Protein AF-A0A945PYS2-F1 (afdb_monomer)

Structure (mmCIF, N/CA/C/O backbone):
data_AF-A0A945PYS2-F1
#
_entry.id   AF-A0A945PYS2-F1
#
loop_
_atom_site.group_PDB
_atom_site.id
_atom_site.type_symbol
_atom_site.label_atom_id
_atom_site.label_alt_id
_atom_site.label_comp_id
_atom_site.label_asym_id
_atom_site.label_entity_id
_atom_site.label_seq_id
_atom_site.pdbx_PDB_ins_code
_atom_site.Cartn_x
_atom_site.Cartn_y
_atom_site.Cartn_z
_atom_site.occupancy
_atom_site.B_iso_or_equiv
_atom_site.auth_seq_id
_atom_site.auth_comp_id
_atom_site.auth_asym_id
_atom_site.auth_atom_id
_atom_site.pdbx_PDB_model_num
ATOM 1 N N . MET A 1 1 ? 35.778 -14.407 9.739 1.00 54.91 1 MET A N 1
ATOM 2 C CA . MET A 1 1 ? 34.625 -15.330 9.714 1.00 54.91 1 MET A CA 1
ATOM 3 C C . MET A 1 1 ? 34.171 -15.450 8.270 1.00 54.91 1 MET A C 1
ATOM 5 O O . MET A 1 1 ? 34.040 -1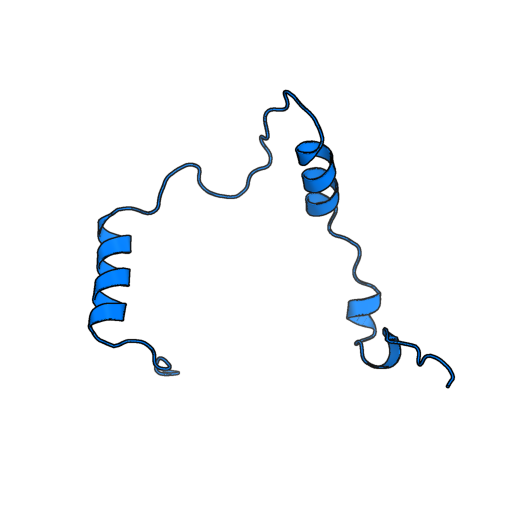4.402 7.641 1.00 54.91 1 MET A O 1
ATOM 9 N N . PRO A 1 2 ? 34.039 -16.659 7.703 1.00 61.25 2 PRO A N 1
ATOM 10 C CA . PRO A 1 2 ? 33.524 -16.806 6.345 1.00 61.25 2 PRO A CA 1
ATOM 11 C C . PRO A 1 2 ? 32.085 -16.275 6.307 1.00 61.25 2 PRO A C 1
ATOM 13 O O . PRO A 1 2 ? 31.293 -16.580 7.194 1.00 61.25 2 PRO A O 1
ATOM 16 N N . LYS A 1 3 ? 31.776 -15.414 5.331 1.00 65.56 3 LYS A N 1
ATOM 17 C CA . LYS A 1 3 ? 30.409 -14.931 5.104 1.00 65.56 3 LYS A CA 1
ATOM 18 C C . LYS A 1 3 ? 29.586 -16.125 4.619 1.00 65.56 3 LYS A C 1
ATOM 20 O O . LYS A 1 3 ? 29.884 -16.657 3.554 1.00 65.56 3 LYS A O 1
ATOM 25 N N . GLU A 1 4 ? 28.628 -16.575 5.421 1.00 76.44 4 GLU A N 1
ATOM 26 C CA . GLU A 1 4 ? 27.696 -17.632 5.021 1.00 76.44 4 GLU A CA 1
ATOM 27 C C . GLU A 1 4 ? 26.875 -17.179 3.805 1.00 76.44 4 GLU A C 1
ATOM 29 O O . GLU A 1 4 ? 26.537 -15.999 3.690 1.00 76.44 4 GLU A O 1
ATOM 34 N N . ASP A 1 5 ? 26.582 -18.109 2.891 1.00 82.81 5 ASP A N 1
ATOM 35 C CA . ASP A 1 5 ? 25.719 -17.850 1.738 1.00 82.81 5 ASP A CA 1
ATOM 36 C C . ASP A 1 5 ? 24.270 -17.643 2.221 1.00 82.81 5 ASP A C 1
ATOM 38 O O . ASP A 1 5 ? 23.662 -18.589 2.738 1.00 82.81 5 ASP A O 1
ATOM 42 N N . PRO A 1 6 ? 23.695 -16.434 2.072 1.00 78.75 6 PRO A N 1
ATOM 43 C CA . PRO A 1 6 ? 22.340 -16.138 2.533 1.00 78.75 6 PRO A CA 1
ATOM 44 C C . PRO A 1 6 ? 21.270 -16.982 1.829 1.00 78.75 6 PRO A C 1
ATOM 46 O O . PRO A 1 6 ? 20.186 -17.169 2.383 1.00 78.75 6 PRO A O 1
ATOM 49 N N . ASN A 1 7 ? 21.569 -17.543 0.654 1.00 84.94 7 ASN A N 1
ATOM 50 C CA . ASN A 1 7 ? 20.627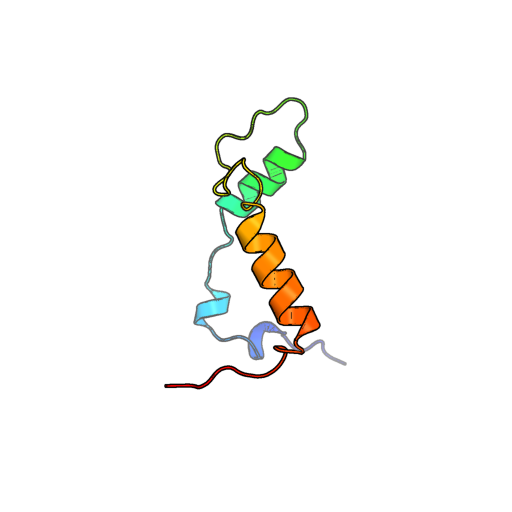 -18.373 -0.094 1.00 84.94 7 ASN A CA 1
ATOM 51 C C . ASN A 1 7 ? 20.305 -19.694 0.614 1.00 84.94 7 ASN A C 1
ATOM 53 O O . ASN A 1 7 ? 19.250 -20.265 0.365 1.00 84.94 7 ASN A O 1
ATOM 57 N N . ARG A 1 8 ? 21.142 -20.148 1.558 1.00 88.00 8 ARG A N 1
ATOM 58 C CA . ARG A 1 8 ? 20.890 -21.360 2.358 1.00 88.00 8 ARG A CA 1
ATOM 59 C C . ARG A 1 8 ? 19.583 -21.300 3.162 1.00 88.00 8 ARG A C 1
ATOM 61 O O . ARG A 1 8 ? 19.031 -22.343 3.501 1.00 88.00 8 ARG A O 1
ATOM 68 N N . PHE A 1 9 ? 19.112 -20.101 3.506 1.00 90.81 9 PHE A N 1
ATOM 69 C CA . PHE A 1 9 ? 17.897 -19.896 4.304 1.00 90.81 9 PHE A CA 1
ATOM 70 C C . PHE A 1 9 ? 16.643 -19.655 3.451 1.00 90.81 9 PHE A C 1
ATOM 72 O O . PHE A 1 9 ? 15.551 -19.514 4.000 1.00 90.81 9 PHE A O 1
ATOM 79 N N . ILE A 1 10 ? 16.789 -19.578 2.127 1.00 92.69 10 ILE A N 1
ATOM 80 C CA . ILE A 1 10 ? 15.714 -19.249 1.191 1.00 92.69 10 ILE A CA 1
ATOM 81 C C . ILE A 1 10 ? 15.279 -20.531 0.479 1.00 92.69 10 ILE A C 1
ATOM 83 O O . ILE A 1 10 ? 16.106 -21.351 0.098 1.00 92.69 10 ILE A O 1
ATOM 87 N N . ALA A 1 11 ? 13.971 -20.717 0.294 1.00 93.50 11 ALA A N 1
ATOM 88 C CA . ALA A 1 11 ? 13.452 -21.870 -0.434 1.00 93.50 11 ALA A CA 1
ATOM 89 C C . ALA A 1 11 ? 13.853 -21.823 -1.920 1.00 93.50 11 ALA A C 1
ATOM 91 O O . ALA A 1 11 ? 13.717 -20.783 -2.565 1.00 93.50 11 ALA A O 1
ATOM 92 N N . ASP A 1 12 ? 14.250 -22.967 -2.484 1.00 92.19 12 ASP A N 1
ATOM 93 C CA . ASP A 1 12 ? 14.796 -23.065 -3.849 1.00 92.19 12 ASP A CA 1
ATOM 94 C C . ASP A 1 12 ? 13.891 -22.448 -4.926 1.00 92.19 12 ASP A C 1
ATOM 96 O O . ASP A 1 12 ? 14.355 -21.756 -5.832 1.00 92.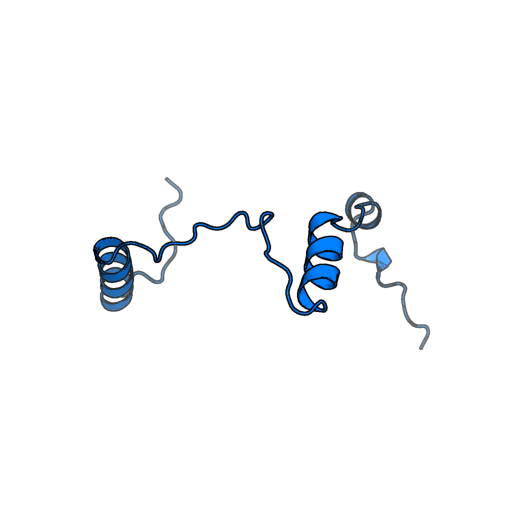19 12 ASP A O 1
ATOM 100 N N . HIS A 1 13 ? 12.574 -22.641 -4.809 1.00 91.69 13 HIS A N 1
ATOM 101 C CA . HIS A 1 13 ? 11.615 -22.094 -5.771 1.00 91.69 13 HIS A CA 1
ATOM 102 C C . HIS A 1 13 ? 11.538 -20.561 -5.737 1.00 91.69 13 HIS A C 1
ATOM 104 O O . HIS A 1 13 ? 11.205 -19.959 -6.751 1.00 91.69 13 HIS A O 1
ATOM 110 N N . VAL A 1 14 ? 11.858 -19.929 -4.601 1.00 92.12 14 VAL A N 1
ATOM 111 C CA . VAL A 1 14 ? 11.905 -18.466 -4.457 1.00 92.12 14 VAL A CA 1
ATOM 112 C C . VAL A 1 14 ? 13.175 -17.911 -5.095 1.00 92.12 14 VAL A C 1
ATOM 114 O O . VAL A 1 14 ? 13.118 -16.874 -5.749 1.00 92.12 14 VAL A O 1
ATOM 117 N N . ILE A 1 15 ? 14.301 -18.621 -4.964 1.00 92.06 15 ILE A N 1
ATOM 118 C CA . ILE A 1 15 ? 15.583 -18.246 -5.587 1.00 92.06 15 ILE A CA 1
ATOM 119 C C . ILE A 1 15 ? 15.440 -18.172 -7.115 1.00 92.06 15 ILE A C 1
ATOM 121 O O . ILE A 1 15 ? 16.019 -17.295 -7.752 1.00 92.06 15 ILE A O 1
ATOM 125 N N . GLY A 1 16 ? 14.641 -19.069 -7.700 1.00 90.50 16 GLY A N 1
ATOM 126 C CA . GLY A 1 16 ? 14.373 -19.105 -9.138 1.00 90.50 16 GLY A CA 1
ATOM 127 C C . GLY A 1 16 ? 13.349 -18.086 -9.650 1.00 90.50 16 GLY A C 1
ATOM 128 O O . GLY A 1 16 ? 13.124 -18.039 -10.861 1.00 90.50 16 GLY A O 1
ATOM 129 N N . LEU A 1 17 ? 12.703 -17.290 -8.786 1.00 93.31 17 LEU A N 1
ATOM 130 C CA . LEU A 1 17 ? 11.694 -16.328 -9.237 1.00 93.31 17 LEU A CA 1
ATOM 131 C C . LEU A 1 17 ? 12.351 -15.180 -10.022 1.00 93.31 17 LEU A C 1
ATOM 133 O O . LEU A 1 17 ? 13.255 -14.517 -9.505 1.00 93.31 17 LEU A O 1
ATOM 137 N N . PRO A 1 18 ? 11.896 -14.896 -11.256 1.00 91.50 18 PRO A N 1
ATOM 138 C CA . PRO A 1 18 ? 12.422 -13.783 -12.026 1.00 91.50 18 PRO A CA 1
ATOM 139 C C . PRO A 1 18 ? 12.037 -12.448 -11.383 1.00 91.50 18 PRO A C 1
ATOM 141 O O . PR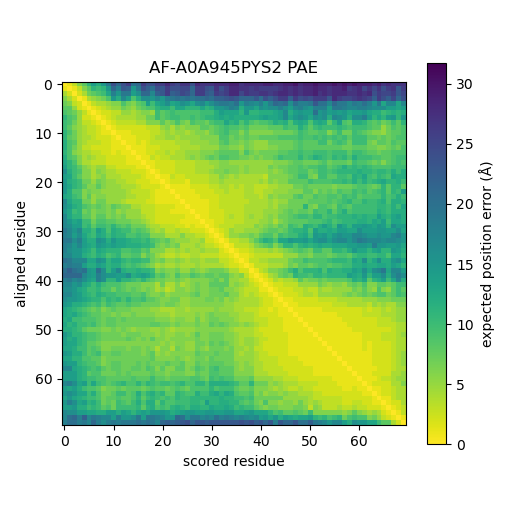O A 1 18 ? 11.019 -12.319 -10.697 1.00 91.50 18 PRO A O 1
ATOM 144 N N . ARG A 1 19 ? 12.836 -11.416 -11.660 1.00 89.12 19 ARG A N 1
ATOM 145 C CA . ARG A 1 19 ? 12.492 -10.039 -11.294 1.00 89.12 19 ARG A CA 1
ATOM 146 C C . ARG A 1 19 ? 11.212 -9.600 -12.010 1.00 89.12 19 ARG A C 1
ATOM 148 O O . ARG A 1 19 ? 10.943 -10.007 -13.139 1.00 89.12 19 ARG A O 1
ATOM 155 N N . SER A 1 20 ? 10.423 -8.754 -11.351 1.00 91.94 20 SER A N 1
ATOM 156 C CA . SER A 1 20 ? 9.204 -8.205 -11.949 1.00 91.94 20 SER A CA 1
ATOM 157 C C . SER A 1 20 ? 9.559 -7.203 -13.047 1.00 91.94 20 SER A C 1
ATOM 159 O O . SER A 1 20 ? 10.014 -6.100 -12.755 1.00 91.94 20 SER A O 1
ATOM 161 N N . GLY A 1 21 ? 9.283 -7.561 -14.302 1.00 88.75 21 GLY A N 1
ATOM 162 C CA . GLY A 1 21 ? 9.502 -6.663 -15.440 1.00 88.75 21 GLY A CA 1
ATOM 163 C C . GLY A 1 21 ? 8.669 -5.378 -15.365 1.00 88.75 21 GLY A C 1
ATOM 164 O O . GLY A 1 21 ? 9.137 -4.323 -15.778 1.00 88.75 21 GLY A O 1
ATOM 165 N N . ILE A 1 22 ? 7.469 -5.435 -14.768 1.00 88.62 22 ILE A N 1
ATOM 166 C CA . ILE A 1 22 ? 6.640 -4.246 -14.512 1.00 88.62 22 ILE A CA 1
ATOM 167 C C . ILE A 1 22 ? 7.359 -3.308 -13.537 1.00 88.62 22 ILE A C 1
ATOM 169 O O . ILE A 1 22 ? 7.398 -2.103 -13.763 1.00 88.62 22 ILE A O 1
ATOM 173 N N . ARG A 1 23 ? 7.975 -3.850 -12.479 1.00 86.69 23 ARG A N 1
ATOM 174 C CA . ARG A 1 23 ? 8.731 -3.050 -11.509 1.00 86.69 23 ARG A CA 1
ATOM 175 C C . ARG A 1 23 ? 9.963 -2.407 -12.138 1.00 86.69 23 ARG A C 1
ATOM 177 O O . ARG A 1 23 ? 10.154 -1.210 -11.957 1.00 86.69 23 ARG A O 1
ATOM 184 N N . ASP A 1 24 ? 10.750 -3.172 -12.892 1.00 87.44 24 ASP A N 1
ATOM 185 C CA . ASP A 1 24 ? 11.936 -2.642 -13.575 1.00 87.44 24 ASP A CA 1
ATOM 186 C C . ASP A 1 24 ? 11.534 -1.543 -14.596 1.00 87.44 24 ASP A C 1
ATOM 188 O O . ASP A 1 24 ? 12.198 -0.513 -14.705 1.00 87.44 24 ASP A O 1
ATOM 192 N N . PHE A 1 25 ? 10.392 -1.700 -15.281 1.00 86.62 25 PHE A N 1
ATOM 193 C CA . PHE A 1 25 ? 9.815 -0.671 -16.1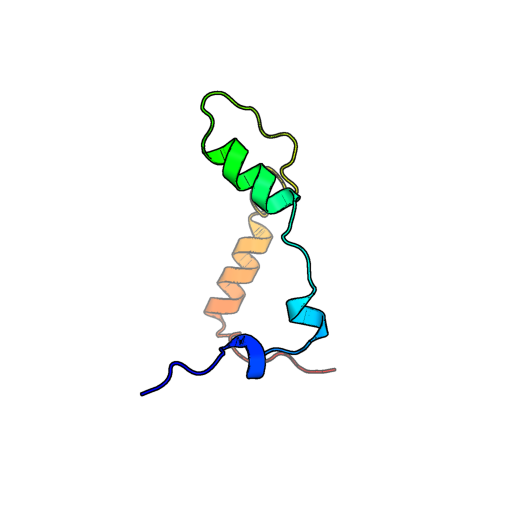57 1.00 86.62 25 PHE A CA 1
ATOM 194 C C . PHE A 1 25 ? 9.375 0.589 -15.393 1.00 86.62 25 PHE A C 1
ATOM 196 O O . PHE A 1 25 ? 9.690 1.699 -15.820 1.00 86.62 25 PHE A O 1
ATOM 203 N N . PHE A 1 26 ? 8.687 0.447 -14.255 1.00 84.44 26 PHE A N 1
ATOM 204 C CA . PHE A 1 26 ? 8.290 1.587 -13.420 1.00 84.44 26 PHE A CA 1
ATOM 205 C C . PHE A 1 26 ? 9.494 2.347 -12.854 1.00 84.44 26 PHE A C 1
ATOM 207 O O . PHE A 1 26 ? 9.467 3.576 -12.832 1.00 84.44 26 PHE A O 1
ATOM 214 N N . GLU A 1 27 ? 10.553 1.647 -12.434 1.00 85.50 27 GLU A N 1
ATOM 215 C CA . GLU A 1 27 ? 11.798 2.269 -11.961 1.00 85.50 27 GLU A CA 1
ATOM 216 C C . GLU A 1 27 ? 12.470 3.093 -13.074 1.00 85.50 27 GLU A C 1
ATOM 218 O O . GLU A 1 27 ? 12.918 4.213 -12.824 1.00 85.50 27 GLU A O 1
ATOM 223 N N . LEU A 1 28 ? 12.471 2.592 -14.316 1.00 86.25 28 LEU A N 1
ATOM 224 C CA . LEU A 1 28 ? 12.974 3.328 -15.478 1.00 86.25 28 LEU A CA 1
ATOM 225 C C . LEU A 1 28 ? 12.127 4.574 -15.781 1.00 86.25 28 LEU A C 1
ATOM 227 O O . LEU A 1 28 ? 12.674 5.668 -15.912 1.00 86.25 28 LEU A O 1
ATOM 231 N N . VAL A 1 29 ? 10.802 4.421 -15.879 1.00 85.06 29 VAL A N 1
ATOM 232 C CA . VAL A 1 29 ? 9.876 5.521 -16.205 1.00 85.06 29 VAL A CA 1
ATOM 233 C C . VAL A 1 29 ? 9.915 6.617 -15.139 1.00 85.06 29 VAL A C 1
ATOM 235 O O . VAL A 1 29 ? 9.893 7.794 -15.488 1.00 85.06 29 VAL A O 1
ATOM 238 N N . ALA A 1 30 ? 10.043 6.263 -13.857 1.00 82.81 30 ALA A N 1
ATOM 239 C CA . ALA A 1 30 ? 10.145 7.231 -12.764 1.00 82.81 30 ALA A CA 1
ATOM 240 C C . ALA A 1 30 ? 11.397 8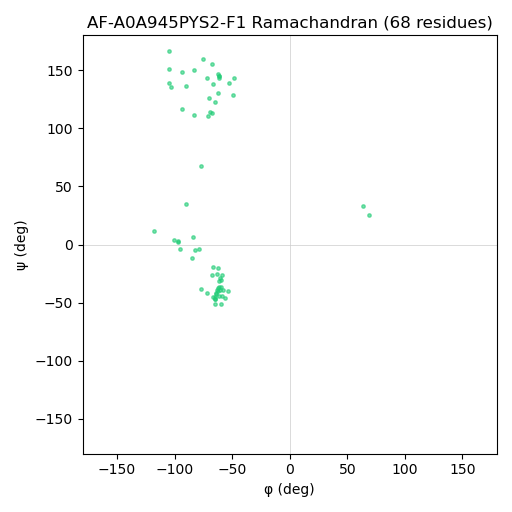.129 -12.852 1.00 82.81 30 ALA A C 1
ATOM 242 O O . ALA A 1 30 ? 11.390 9.244 -12.332 1.00 82.81 30 ALA A O 1
ATOM 243 N N . ALA A 1 31 ? 12.468 7.668 -13.509 1.00 84.19 31 ALA A N 1
ATOM 244 C CA . ALA A 1 31 ? 13.686 8.449 -13.731 1.00 84.19 31 ALA A CA 1
ATOM 245 C C . ALA A 1 31 ? 13.611 9.365 -14.971 1.00 84.19 31 ALA A C 1
ATOM 247 O O . ALA A 1 31 ? 14.476 10.227 -15.156 1.00 84.19 31 ALA A O 1
ATOM 248 N N . MET A 1 32 ? 12.601 9.192 -15.829 1.00 87.44 32 MET A N 1
ATOM 249 C CA . MET A 1 32 ? 12.414 9.975 -17.051 1.00 87.44 32 MET A CA 1
ATOM 250 C C . MET A 1 32 ? 11.563 11.217 -16.770 1.00 87.44 32 MET A C 1
ATOM 252 O O . MET A 1 32 ? 10.539 11.155 -16.093 1.00 87.44 32 MET A O 1
ATOM 256 N N . LYS A 1 33 ? 11.973 12.367 -17.313 1.00 84.31 33 LYS A N 1
ATOM 257 C CA . LYS A 1 33 ? 11.153 13.586 -17.295 1.00 84.31 33 LYS A CA 1
ATOM 258 C C . LYS A 1 33 ? 10.152 13.555 -18.452 1.00 84.31 33 LYS A C 1
ATOM 260 O O . LYS A 1 33 ? 10.445 12.976 -19.494 1.00 84.31 33 LYS A O 1
ATOM 265 N N . ASP A 1 34 ? 8.999 14.187 -18.254 1.00 83.19 34 ASP A N 1
ATOM 266 C CA . ASP A 1 34 ? 7.975 14.419 -19.285 1.00 83.19 34 ASP A CA 1
ATOM 267 C C . ASP A 1 34 ? 7.320 13.149 -19.875 1.00 83.19 34 ASP A C 1
ATOM 269 O O . ASP A 1 34 ? 6.920 13.122 -21.039 1.00 83.19 34 ASP A O 1
ATOM 273 N N . VAL A 1 35 ? 7.167 12.092 -19.068 1.00 85.50 35 VAL A N 1
ATOM 274 C CA . VAL A 1 35 ? 6.461 10.856 -19.456 1.00 85.50 35 VAL A CA 1
ATOM 275 C C . VAL A 1 35 ? 5.062 10.805 -18.837 1.00 85.50 35 VAL A C 1
ATOM 277 O O . VAL A 1 35 ? 4.889 11.057 -17.647 1.00 85.50 35 VAL A O 1
ATOM 280 N N . ILE A 1 36 ? 4.060 10.421 -19.634 1.00 82.75 36 ILE A N 1
ATOM 281 C CA . ILE A 1 36 ? 2.708 10.103 -19.153 1.00 82.75 36 ILE A CA 1
ATOM 282 C C . ILE A 1 36 ? 2.631 8.595 -18.893 1.00 82.75 36 ILE A C 1
ATOM 284 O O . ILE A 1 36 ? 2.761 7.792 -19.818 1.00 82.75 36 ILE A O 1
ATOM 288 N N . SER A 1 37 ? 2.413 8.201 -17.637 1.00 78.38 37 SER A N 1
ATOM 289 C CA . SER A 1 37 ? 2.266 6.792 -17.261 1.00 78.38 37 SER A CA 1
ATOM 290 C C . SER A 1 37 ? 0.837 6.308 -17.508 1.00 78.38 37 SER A C 1
ATOM 292 O O . SER A 1 37 ? -0.088 6.712 -16.811 1.00 78.38 37 SER A O 1
ATOM 294 N N . LEU A 1 38 ? 0.665 5.419 -18.489 1.00 84.62 38 LEU A N 1
ATOM 295 C CA . LEU A 1 38 ? -0.604 4.728 -18.772 1.00 84.62 38 LEU A CA 1
ATOM 296 C C . LEU A 1 38 ? -0.639 3.296 -18.207 1.00 84.62 38 LEU A C 1
ATOM 298 O O . LEU A 1 38 ? -1.580 2.552 -18.458 1.00 84.62 38 LEU A O 1
ATOM 302 N N . GLY A 1 39 ? 0.411 2.892 -17.483 1.00 77.50 39 GLY A N 1
ATOM 303 C CA . GLY A 1 39 ? 0.549 1.555 -16.895 1.00 77.50 39 GLY A CA 1
ATOM 304 C C . GLY A 1 39 ? 0.131 1.471 -15.427 1.00 77.50 39 GLY A C 1
ATOM 305 O O . GLY A 1 39 ? 0.284 0.414 -14.817 1.00 77.50 39 GLY A O 1
ATOM 306 N N . ILE A 1 40 ? -0.344 2.575 -14.841 1.00 79.00 40 ILE A N 1
ATOM 307 C CA . ILE A 1 40 ? -0.811 2.624 -13.455 1.00 79.00 40 ILE A CA 1
ATOM 308 C C . ILE A 1 40 ? -2.052 1.737 -13.301 1.00 79.00 40 ILE A C 1
ATOM 310 O O . ILE A 1 40 ? -3.048 1.912 -13.996 1.00 79.00 40 ILE A O 1
ATOM 314 N N . GLY A 1 41 ? -1.964 0.763 -12.393 1.00 82.25 41 GLY A N 1
ATOM 315 C CA . GLY A 1 41 ? -3.053 -0.163 -12.068 1.00 82.25 41 GLY A CA 1
ATOM 316 C C . GLY A 1 41 ? -3.872 0.237 -10.837 1.00 82.25 41 GLY A C 1
ATOM 317 O O . GLY A 1 41 ? -4.742 -0.529 -10.428 1.00 82.25 41 GLY A O 1
ATOM 318 N N . GLU A 1 42 ? -3.582 1.389 -10.222 1.00 85.50 42 GLU A N 1
ATOM 319 C CA . GLU A 1 42 ? -4.379 1.948 -9.125 1.00 85.50 42 GLU A CA 1
ATOM 320 C C . GLU A 1 42 ? -5.437 2.932 -9.650 1.00 85.50 42 GLU A C 1
ATOM 322 O O . GLU A 1 42 ? -5.212 3.585 -10.672 1.00 85.50 42 GLU A O 1
ATOM 327 N N . PRO A 1 43 ? -6.599 3.046 -8.984 1.00 87.50 43 PRO A N 1
ATOM 328 C CA . PRO A 1 43 ? -7.589 4.061 -9.322 1.00 87.50 43 PRO A CA 1
ATOM 329 C C . PRO A 1 43 ? -7.040 5.485 -9.157 1.00 87.50 43 PRO A C 1
ATOM 331 O O . PRO A 1 43 ? -6.303 5.770 -8.217 1.00 87.50 43 PRO A O 1
ATOM 334 N N . ASP A 1 44 ? -7.464 6.397 -10.028 1.00 89.69 44 ASP A N 1
ATOM 335 C CA . ASP A 1 44 ? -7.076 7.815 -10.037 1.00 89.69 44 ASP A CA 1
ATOM 336 C C . ASP A 1 44 ? -7.881 8.689 -9.056 1.00 89.69 44 ASP A C 1
ATOM 338 O O . ASP A 1 44 ? -7.601 9.876 -8.879 1.00 89.69 44 ASP A O 1
ATOM 342 N N . PHE A 1 45 ? -8.884 8.115 -8.393 1.00 92.12 45 PHE A N 1
ATOM 343 C CA . PHE A 1 45 ? -9.739 8.810 -7.440 1.00 92.12 45 PHE A CA 1
ATOM 344 C C . PHE A 1 45 ? -9.412 8.449 -5.992 1.00 92.12 45 PHE A C 1
ATOM 346 O O . PHE A 1 45 ? -8.994 7.345 -5.648 1.00 92.12 45 PHE A O 1
ATOM 353 N N . THR A 1 46 ? -9.677 9.399 -5.097 1.00 94.81 46 THR A N 1
ATOM 354 C CA . THR A 1 46 ? -9.569 9.164 -3.655 1.00 94.81 46 THR A CA 1
ATOM 355 C C . THR A 1 46 ? -10.702 8.259 -3.174 1.00 94.81 46 THR A C 1
ATOM 357 O O . THR A 1 46 ? -11.847 8.402 -3.607 1.00 94.81 46 THR A O 1
ATOM 360 N N . THR A 1 47 ? -10.409 7.381 -2.212 1.00 96.69 47 THR A N 1
ATOM 361 C CA . THR A 1 47 ? -11.419 6.574 -1.517 1.00 96.69 47 THR A CA 1
ATOM 362 C C . THR A 1 47 ? -12.589 7.449 -1.029 1.00 96.69 47 THR A C 1
ATOM 364 O O . THR A 1 47 ? -12.340 8.448 -0.340 1.00 96.69 47 THR A O 1
ATOM 367 N N . PRO A 1 48 ? -13.853 7.090 -1.339 1.00 97.81 48 PRO A N 1
ATOM 368 C CA . PRO A 1 48 ? -15.037 7.843 -0.929 1.00 97.81 48 PRO A CA 1
ATOM 369 C C . PRO A 1 48 ? -15.061 8.221 0.559 1.00 97.81 48 PRO A C 1
ATOM 371 O O . PRO A 1 48 ? -14.668 7.433 1.422 1.00 97.81 48 PRO A O 1
ATOM 374 N N . TRP A 1 49 ? -15.576 9.418 0.869 1.00 97.69 49 TRP A N 1
ATOM 375 C CA . TRP A 1 49 ? -15.541 9.986 2.225 1.00 97.69 49 TRP A CA 1
ATOM 376 C C . TRP A 1 49 ? -16.177 9.080 3.285 1.00 97.69 49 TRP A C 1
ATOM 378 O O . TRP A 1 49 ? -15.551 8.801 4.301 1.00 97.69 49 TRP A O 1
ATOM 388 N N . HIS A 1 50 ? -17.359 8.528 3.006 1.00 98.00 50 HIS A N 1
ATOM 389 C CA . HIS A 1 50 ? -18.076 7.660 3.945 1.00 98.00 50 HIS A CA 1
ATOM 390 C C . HIS A 1 50 ? -17.285 6.392 4.331 1.00 98.00 50 HIS A C 1
ATOM 392 O O . HIS A 1 50 ? -17.418 5.892 5.445 1.00 98.00 50 HIS A O 1
ATOM 398 N N . ILE A 1 51 ? -16.418 5.884 3.444 1.00 98.12 51 ILE A N 1
ATOM 399 C CA . ILE A 1 51 ? -15.532 4.745 3.741 1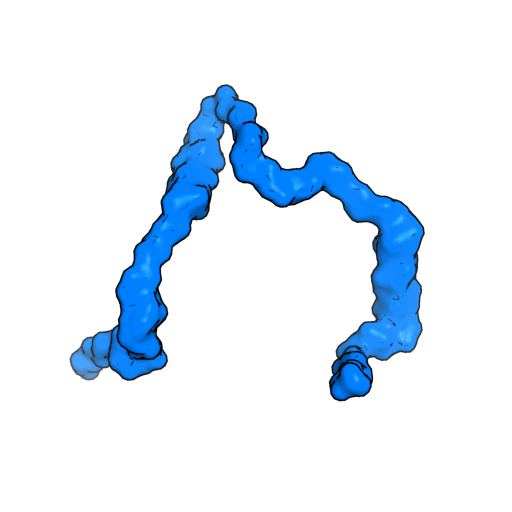.00 98.12 51 ILE A CA 1
ATOM 400 C C . ILE A 1 51 ? -14.421 5.184 4.700 1.00 98.12 51 ILE A C 1
ATOM 402 O O . ILE A 1 51 ? -14.097 4.476 5.653 1.00 98.12 51 ILE A O 1
ATOM 406 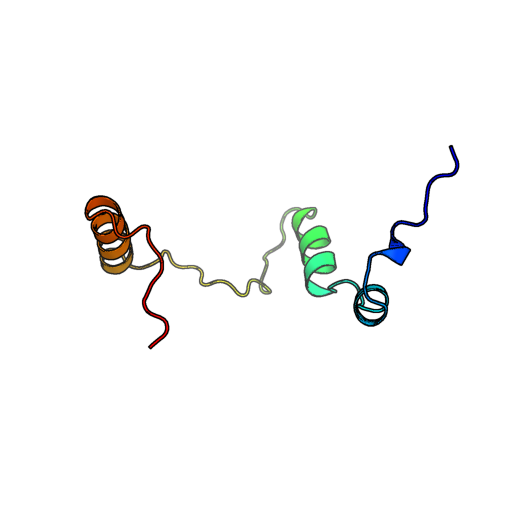N N . ARG A 1 52 ? -13.854 6.375 4.476 1.00 98.25 52 ARG A N 1
ATOM 407 C CA . ARG A 1 52 ? -12.824 6.957 5.347 1.00 98.25 52 ARG A CA 1
ATOM 408 C C . ARG A 1 52 ? -13.380 7.239 6.743 1.00 98.25 52 ARG A C 1
ATOM 410 O O . ARG A 1 52 ? -12.721 6.909 7.723 1.00 98.25 52 ARG A O 1
ATOM 417 N N . GLU A 1 53 ? -14.598 7.768 6.842 1.00 98.31 53 GLU A N 1
ATOM 418 C CA . GLU A 1 53 ? -15.289 7.976 8.121 1.00 98.31 53 GLU A CA 1
ATOM 419 C C . GLU A 1 53 ? -15.529 6.666 8.867 1.00 98.31 53 GLU A C 1
ATOM 421 O O . GLU A 1 53 ? -15.254 6.586 10.061 1.00 98.31 53 GLU A O 1
ATOM 426 N N . ALA A 1 54 ? -15.975 5.614 8.174 1.00 97.94 54 ALA A N 1
ATOM 427 C CA . ALA A 1 54 ? -16.158 4.304 8.792 1.00 97.94 54 ALA A CA 1
ATOM 428 C C . ALA A 1 54 ? -14.837 3.742 9.348 1.00 97.94 54 ALA A C 1
ATOM 430 O O . ALA A 1 54 ? -14.819 3.180 10.446 1.00 97.94 54 ALA A O 1
ATOM 431 N N . ALA A 1 55 ? -13.726 3.933 8.627 1.00 97.50 55 ALA A N 1
ATOM 432 C CA . ALA A 1 55 ? -12.397 3.538 9.084 1.00 97.50 55 ALA A CA 1
ATOM 433 C C . ALA A 1 55 ? -11.955 4.330 10.328 1.00 97.50 55 ALA A C 1
ATOM 435 O O . ALA A 1 55 ? -11.528 3.725 11.311 1.00 97.50 55 ALA A O 1
ATOM 436 N N . ILE A 1 56 ? -12.120 5.659 10.326 1.00 97.94 56 ILE A N 1
ATOM 437 C CA . ILE A 1 56 ? -11.817 6.525 11.480 1.00 97.94 56 ILE A CA 1
ATOM 438 C C . ILE A 1 56 ? -12.657 6.110 12.690 1.00 97.94 56 ILE A C 1
ATOM 440 O O . ILE A 1 56 ? -12.112 5.823 13.752 1.00 97.94 56 ILE A O 1
ATOM 444 N N . TYR A 1 57 ? -13.970 5.981 12.512 1.00 97.94 57 TYR A N 1
ATOM 445 C CA . TYR A 1 57 ? -14.893 5.568 13.565 1.00 97.94 57 TYR A CA 1
ATOM 446 C C . TYR A 1 57 ? -14.533 4.195 14.150 1.00 97.94 57 TYR A C 1
ATOM 448 O O . TYR A 1 57 ? -14.624 3.972 15.356 1.00 97.94 57 TYR A O 1
ATOM 456 N N . SER A 1 58 ? -14.107 3.250 13.307 1.00 97.12 58 SER A N 1
ATOM 457 C CA . SER A 1 58 ? -13.637 1.935 13.748 1.00 97.12 58 SER A CA 1
ATOM 458 C C . SER A 1 58 ? -12.438 2.048 14.698 1.00 97.12 58 SER A C 1
ATOM 460 O O . SER A 1 58 ? -12.429 1.406 15.753 1.00 97.12 58 SER A O 1
ATOM 462 N N . LEU A 1 59 ? -11.473 2.911 14.365 1.00 97.00 59 LEU A N 1
ATOM 463 C CA . LEU A 1 59 ? -10.299 3.183 15.197 1.00 97.00 59 LEU A CA 1
ATOM 464 C C . LEU A 1 59 ? -10.678 3.885 16.507 1.00 97.00 59 LEU A C 1
ATOM 466 O O . LEU A 1 59 ? -10.237 3.454 17.570 1.00 97.00 59 LEU A O 1
ATOM 470 N N . GLU A 1 60 ? -11.547 4.898 16.458 1.00 97.31 60 GLU A N 1
ATOM 471 C CA . GLU A 1 60 ? -12.056 5.594 17.653 1.00 97.31 60 GLU A CA 1
ATOM 472 C C . GLU A 1 60 ? -12.788 4.649 18.617 1.00 97.31 60 GLU A C 1
ATOM 474 O O . GLU A 1 60 ? -12.762 4.839 19.832 1.00 97.31 60 GLU A O 1
ATOM 479 N N . LYS A 1 61 ? -13.429 3.600 18.089 1.00 96.94 61 LYS A N 1
ATOM 480 C CA . LYS A 1 61 ? -14.094 2.553 18.877 1.00 96.94 61 LYS A CA 1
ATOM 481 C C . LYS A 1 61 ? -13.158 1.441 19.356 1.00 96.94 61 LYS A C 1
ATOM 483 O O . LYS A 1 61 ? -13.644 0.463 19.917 1.00 96.94 61 LYS A O 1
ATOM 488 N N . GLY A 1 62 ? -11.847 1.568 19.150 1.00 95.56 62 GLY A N 1
ATOM 489 C CA . GLY A 1 62 ? -10.863 0.591 19.616 1.00 95.56 62 GLY A CA 1
ATOM 490 C C . GLY A 1 62 ? -10.928 -0.749 18.881 1.00 95.56 62 GLY A C 1
ATOM 491 O O . GLY A 1 62 ? -10.532 -1.772 19.435 1.00 95.56 62 GLY A O 1
ATOM 492 N N . ARG A 1 63 ? -11.432 -0.785 17.637 1.00 94.38 63 ARG A N 1
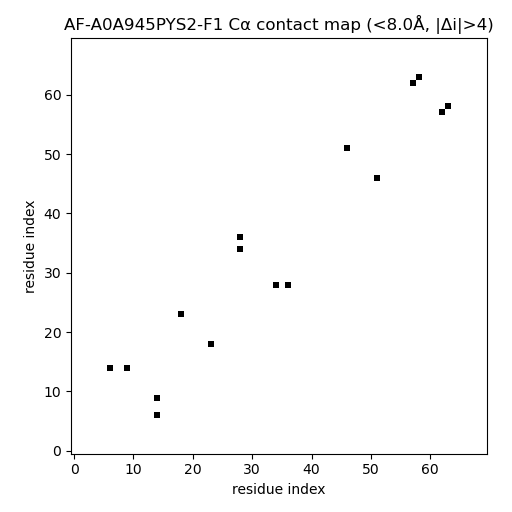ATOM 493 C CA . ARG A 1 63 ? -11.445 -2.006 16.810 1.00 94.38 63 ARG A CA 1
ATOM 494 C C . ARG A 1 63 ? -10.058 -2.278 16.218 1.00 94.38 63 ARG A C 1
ATOM 496 O O . ARG A 1 63 ? -9.847 -2.162 15.016 1.00 94.38 63 ARG A O 1
ATOM 503 N N . THR A 1 64 ? -9.111 -2.619 17.084 1.00 94.19 64 THR A N 1
ATOM 504 C CA . THR A 1 64 ? -7.692 -2.848 16.758 1.00 94.19 64 THR A CA 1
ATOM 505 C C . THR A 1 64 ? -7.243 -4.284 17.044 1.00 94.19 64 THR A C 1
ATOM 507 O O . THR A 1 64 ? -6.052 -4.588 17.029 1.00 94.19 64 THR A O 1
ATOM 510 N N . HIS A 1 65 ? -8.197 -5.177 17.311 1.00 93.44 65 HIS A N 1
ATOM 511 C CA . HIS A 1 65 ? -7.961 -6.580 17.635 1.00 93.44 65 HIS A CA 1
ATOM 512 C C . HIS A 1 65 ? -8.300 -7.498 16.461 1.00 93.44 65 HIS A C 1
ATOM 514 O O . HIS A 1 65 ? -8.963 -7.092 15.505 1.00 93.44 65 HIS A O 1
ATOM 520 N N . TYR A 1 66 ? -7.859 -8.754 16.562 1.00 94.25 66 TYR A N 1
ATOM 521 C CA . TYR A 1 66 ? -8.198 -9.791 15.596 1.00 94.25 66 TYR A CA 1
ATOM 522 C C . TYR A 1 66 ? -9.709 -9.899 15.387 1.00 94.25 66 TYR A C 1
ATOM 524 O O . TYR A 1 66 ? -10.500 -9.852 16.331 1.00 94.25 66 TYR A O 1
ATOM 532 N N . THR A 1 67 ? -10.094 -10.076 14.129 1.00 90.81 67 THR A N 1
ATOM 533 C CA . THR A 1 67 ? -11.450 -10.465 13.759 1.00 90.81 67 THR A CA 1
ATOM 534 C C . THR A 1 67 ? -11.672 -11.946 14.059 1.00 90.81 67 THR A C 1
ATOM 536 O O . THR A 1 67 ? -10.721 -12.716 14.185 1.00 90.81 67 THR A O 1
ATOM 539 N N . SER A 1 68 ? -12.935 -12.359 14.170 1.00 91.31 68 SER A N 1
ATOM 540 C CA . SER A 1 68 ? -13.269 -13.783 14.280 1.00 91.31 68 SER A CA 1
ATOM 541 C C . SER A 1 68 ? -12.814 -14.550 13.032 1.00 91.31 68 SER A C 1
ATOM 543 O O . SER A 1 68 ? -12.923 -14.026 11.925 1.00 91.31 68 SER A O 1
ATOM 545 N N . ASN A 1 69 ? -12.376 -15.797 13.210 1.00 79.88 69 ASN A N 1
ATOM 546 C CA . ASN A 1 69 ? -12.053 -16.737 12.126 1.00 79.88 69 ASN A CA 1
ATOM 547 C C . ASN A 1 69 ? -13.276 -17.583 11.703 1.00 79.88 69 ASN A C 1
ATOM 549 O O . ASN A 1 69 ? -13.117 -18.775 11.455 1.00 79.88 69 ASN A O 1
ATOM 553 N N . LEU A 1 70 ? -14.486 -17.008 11.736 1.00 57.69 70 LEU A N 1
ATOM 554 C CA . LEU A 1 70 ? -15.736 -17.716 11.408 1.00 57.69 70 LEU A CA 1
ATOM 555 C C . LEU A 1 70 ? -15.688 -18.391 10.030 1.00 57.69 70 LEU A C 1
ATOM 557 O O . LEU A 1 70 ? -15.210 -17.735 9.078 1.00 57.69 70 LEU A O 1
#

pLDDT: mean 88.16, std 9.19, range [54.91, 98.31]

Solvent-accessible surface area (backbone atoms only — not comparable to full-atom values): 4933 Å² total; per-residue (Å²): 129,85,83,75,69,74,65,80,83,49,60,70,75,63,76,69,54,76,79,57,66,68,56,57,48,50,60,53,54,72,73,48,82,96,72,84,82,85,79,70,88,68,79,96,65,79,81,58,65,72,61,54,50,52,53,51,52,38,55,78,70,64,68,81,68,88,74,84,91,125

Sequence (70 aa):
MPKEDPNRFIADHVIGLPRSGIRDFFELVAAMKDVISLGIGEPDFTTPWHIREAAIYSLEKGRTHYTSNL

Mean predicted aligned error: 8.17 Å

Secondary structure (DSSP, 8-state):
-----GGGGS-HHHHTPPP-HHHHHHHHHHTSSS-------S-SSPPPHHHHHHHHHHHHTT--SPPP--

Foldseek 3Di:
DPDDDPCVVPDPVVVPDDDDPVVVVVVVVVPDPPDDDPPDPDDPDDDDPVVVVVVVVCVVVVVPDDDDPD

Radius of gyration: 21.5 Å; Cα contacts (8 Å, |Δi|>4): 8; chains: 1; bounding box: 53×38×39 Å